Protein AF-J6IX68-F1 (afdb_monomer_lite)

Secondary structure (DSSP, 8-state):
--HHHHHHHHHHHHHHHHHGGGS-HHHHHHHHHHHHHHH--STT---HHHHHHHHHHHHHH-------

Foldseek 3Di:
DPPVVVVVCVVVVVVCLLCVLVDDPVVNVVVLVVVQVVPPPDPPDSPVVVSVVVVVSSCVSCPDPPDD

Structure (mmCIF, N/CA/C/O backbone):
data_AF-J6IX68-F1
#
_entry.id   AF-J6IX68-F1
#
loop_
_atom_site.group_PDB
_atom_site.id
_atom_site.type_symbol
_atom_site.label_atom_id
_atom_site.label_alt_id
_atom_site.label_comp_id
_atom_site.label_asym_id
_atom_site.label_entity_id
_atom_site.label_seq_id
_atom_site.pdbx_PDB_ins_code
_atom_site.Cartn_x
_atom_site.Cartn_y
_atom_site.Cartn_z
_atom_site.occupancy
_atom_site.B_iso_or_equiv
_atom_site.auth_seq_id
_atom_site.auth_comp_id
_atom_site.auth_asym_id
_atom_site.auth_atom_id
_atom_site.pdbx_PDB_model_num
ATOM 1 N N . MET A 1 1 ? 15.320 -5.182 8.114 1.00 62.56 1 MET A N 1
ATOM 2 C CA . MET A 1 1 ? 15.352 -5.574 6.688 1.00 62.56 1 MET A CA 1
ATOM 3 C C . MET A 1 1 ? 16.735 -5.245 6.142 1.00 62.56 1 MET A C 1
ATOM 5 O O . MET A 1 1 ? 17.382 -4.398 6.736 1.00 62.56 1 MET A O 1
ATOM 9 N N . ASP A 1 2 ? 17.205 -5.922 5.088 1.00 84.31 2 ASP A N 1
ATOM 10 C CA . ASP A 1 2 ? 18.402 -5.478 4.339 1.00 84.31 2 ASP A CA 1
ATOM 11 C C . ASP A 1 2 ? 18.085 -4.142 3.639 1.00 84.31 2 ASP A C 1
ATOM 13 O O . ASP A 1 2 ? 16.963 -3.988 3.147 1.00 84.31 2 ASP A O 1
ATOM 17 N N . ASP A 1 3 ? 19.039 -3.210 3.554 1.00 84.06 3 ASP A N 1
ATOM 18 C CA . ASP A 1 3 ? 18.843 -1.848 3.007 1.00 84.06 3 ASP A CA 1
ATOM 19 C C . ASP A 1 3 ? 18.244 -1.877 1.591 1.00 84.06 3 ASP A C 1
ATOM 21 O O . ASP A 1 3 ? 17.400 -1.069 1.206 1.00 84.06 3 ASP A O 1
ATOM 25 N N . ARG A 1 4 ? 18.630 -2.883 0.806 1.00 90.94 4 ARG A N 1
ATOM 26 C CA . ARG A 1 4 ? 18.111 -3.115 -0.547 1.00 90.94 4 ARG A CA 1
ATOM 27 C C . ARG A 1 4 ? 16.655 -3.580 -0.566 1.00 90.94 4 ARG A C 1
ATOM 29 O O . ARG A 1 4 ? 15.932 -3.279 -1.511 1.00 90.94 4 ARG A O 1
ATOM 36 N N . THR A 1 5 ? 16.220 -4.316 0.455 1.00 91.62 5 THR A N 1
ATOM 37 C CA . THR A 1 5 ? 14.814 -4.734 0.576 1.00 91.62 5 THR A CA 1
ATOM 38 C C . THR A 1 5 ? 13.936 -3.525 0.874 1.00 91.62 5 THR A C 1
ATOM 40 O O . THR A 1 5 ? 12.896 -3.365 0.243 1.00 91.62 5 THR A O 1
ATOM 43 N N . GLU 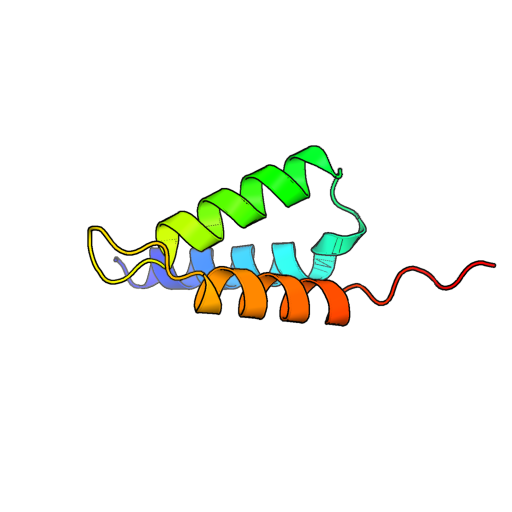A 1 6 ? 14.383 -2.638 1.765 1.00 90.00 6 GLU A N 1
ATOM 44 C CA . GLU A 1 6 ? 13.693 -1.377 2.054 1.00 90.00 6 GLU A CA 1
ATOM 45 C C . GLU A 1 6 ? 13.670 -0.456 0.826 1.00 90.00 6 GLU A C 1
ATOM 47 O O . GLU A 1 6 ? 12.624 0.084 0.467 1.00 90.00 6 GLU A O 1
ATOM 52 N N . GLN A 1 7 ? 14.788 -0.356 0.098 1.00 93.00 7 GLN A N 1
ATOM 53 C CA . GLN A 1 7 ? 14.847 0.388 -1.160 1.00 93.00 7 GLN A CA 1
ATOM 54 C C . GLN A 1 7 ? 13.828 -0.132 -2.185 1.00 93.00 7 GLN A C 1
ATOM 56 O O . GLN A 1 7 ? 13.104 0.660 -2.790 1.00 93.00 7 GLN A O 1
ATOM 61 N N . PHE A 1 8 ? 13.751 -1.450 -2.388 1.00 95.25 8 PHE A N 1
ATOM 62 C CA . PHE A 1 8 ? 12.789 -2.029 -3.325 1.00 95.25 8 PHE A CA 1
ATOM 63 C C . PHE A 1 8 ? 11.346 -1.883 -2.852 1.00 95.25 8 PHE A C 1
ATOM 65 O O . PHE A 1 8 ? 10.489 -1.572 -3.678 1.00 95.25 8 PHE A O 1
ATOM 72 N N . ALA A 1 9 ? 11.076 -2.027 -1.554 1.00 92.38 9 ALA A N 1
ATOM 73 C CA . ALA A 1 9 ? 9.753 -1.780 -0.989 1.00 92.38 9 ALA A CA 1
ATOM 74 C C . ALA A 1 9 ? 9.297 -0.334 -1.246 1.00 92.38 9 ALA A C 1
ATOM 76 O O . ALA A 1 9 ? 8.178 -0.120 -1.704 1.00 92.38 9 ALA A O 1
ATOM 77 N N . ASN A 1 10 ? 10.186 0.646 -1.063 1.00 93.19 10 ASN A N 1
ATOM 78 C CA . ASN A 1 10 ? 9.887 2.055 -1.320 1.00 93.19 10 ASN A CA 1
ATOM 79 C C . ASN A 1 10 ? 9.626 2.343 -2.808 1.00 93.19 10 ASN A C 1
ATOM 81 O O . ASN A 1 10 ? 8.670 3.048 -3.144 1.00 93.19 10 ASN A O 1
ATOM 85 N N . ILE A 1 11 ? 10.443 1.784 -3.711 1.00 96.94 11 ILE A N 1
ATOM 86 C CA . ILE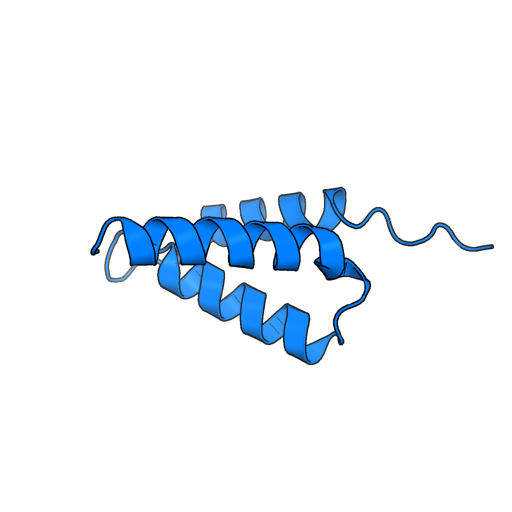 A 1 11 ? 10.267 1.958 -5.164 1.00 96.94 11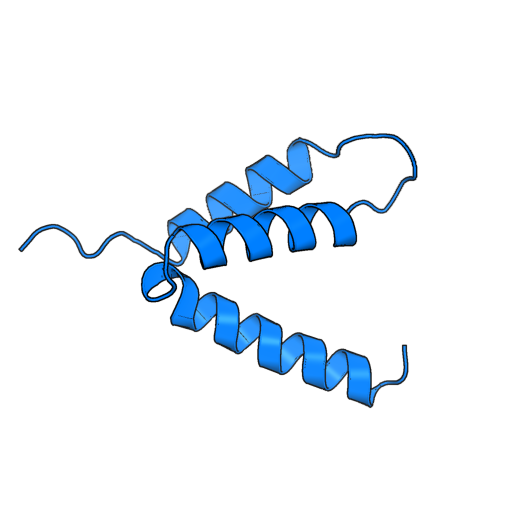 ILE A CA 1
ATOM 87 C C . ILE A 1 11 ? 8.948 1.326 -5.626 1.00 96.94 11 ILE A C 1
ATOM 89 O O . ILE A 1 11 ? 8.180 1.962 -6.351 1.00 96.94 11 ILE A O 1
ATOM 93 N N . LEU A 1 12 ? 8.668 0.094 -5.192 1.00 95.25 12 LEU A N 1
ATOM 94 C CA . LEU A 1 12 ? 7.440 -0.618 -5.546 1.00 95.25 12 LEU A CA 1
ATOM 95 C C . LEU A 1 12 ? 6.205 0.063 -4.950 1.00 95.25 12 LEU A C 1
ATOM 97 O O . LEU A 1 12 ? 5.236 0.276 -5.673 1.00 95.25 12 LEU A O 1
ATOM 101 N N . GLY A 1 13 ? 6.253 0.470 -3.679 1.00 93.62 13 GLY A N 1
ATOM 102 C CA . GLY A 1 13 ? 5.165 1.197 -3.023 1.00 93.62 13 GLY A CA 1
ATOM 103 C C . GLY A 1 13 ? 4.837 2.506 -3.738 1.00 93.62 13 GLY A C 1
ATOM 104 O O . GLY A 1 13 ? 3.675 2.781 -4.025 1.00 93.62 13 GLY A O 1
ATOM 105 N N . SER A 1 14 ? 5.861 3.262 -4.142 1.00 94.44 14 SER A N 1
ATOM 106 C CA . SER A 1 14 ? 5.675 4.491 -4.927 1.00 94.44 14 SER A CA 1
ATOM 107 C C . SER A 1 14 ? 5.008 4.223 -6.281 1.00 94.44 14 SER A C 1
ATOM 109 O O . SER A 1 14 ? 4.117 4.964 -6.694 1.00 94.44 14 SER A O 1
ATOM 111 N N . ALA A 1 15 ? 5.401 3.147 -6.973 1.00 95.12 15 ALA A N 1
ATOM 112 C CA . ALA A 1 15 ? 4.789 2.763 -8.243 1.00 95.12 15 ALA A CA 1
ATOM 113 C C . ALA A 1 15 ? 3.324 2.323 -8.078 1.00 95.12 15 ALA A C 1
ATOM 115 O O . ALA A 1 15 ? 2.487 2.666 -8.913 1.00 95.12 15 ALA A O 1
ATOM 116 N N . VAL A 1 16 ? 3.006 1.601 -6.998 1.00 94.62 16 VAL A N 1
ATOM 117 C CA . VAL A 1 16 ? 1.632 1.200 -6.659 1.00 94.62 16 VAL A CA 1
ATOM 118 C C . VAL A 1 16 ? 0.756 2.422 -6.402 1.00 94.62 16 VAL A C 1
ATOM 120 O O . VAL A 1 16 ? -0.329 2.493 -6.969 1.00 94.62 16 VAL A O 1
ATOM 123 N N . ILE A 1 17 ? 1.234 3.403 -5.627 1.00 93.94 17 ILE A N 1
ATOM 124 C CA . ILE A 1 17 ? 0.500 4.654 -5.362 1.00 93.94 17 ILE A CA 1
ATOM 125 C C . ILE A 1 17 ? 0.208 5.389 -6.678 1.00 93.94 17 ILE A C 1
ATOM 127 O O . ILE A 1 17 ? -0.940 5.725 -6.955 1.00 93.94 17 ILE A O 1
ATOM 131 N N . ALA A 1 18 ? 1.214 5.547 -7.544 1.00 92.38 18 ALA A N 1
ATOM 132 C CA . ALA A 1 18 ? 1.056 6.232 -8.831 1.00 92.38 18 ALA A CA 1
ATOM 133 C C . ALA A 1 18 ? 0.095 5.522 -9.807 1.00 92.38 18 ALA A C 1
ATOM 135 O O . ALA A 1 18 ? -0.468 6.151 -10.706 1.00 92.38 18 ALA A O 1
ATOM 136 N N . LEU A 1 19 ? -0.065 4.203 -9.670 1.00 92.06 19 LEU A N 1
ATOM 137 C CA . LEU A 1 19 ? -0.944 3.387 -10.508 1.00 92.06 19 LEU A CA 1
ATOM 138 C C . LEU A 1 19 ? -2.274 3.054 -9.834 1.00 92.06 19 LEU A C 1
ATOM 140 O O . LEU A 1 19 ? -3.100 2.405 -10.476 1.00 92.06 19 LEU A O 1
ATOM 144 N N . TRP A 1 20 ? -2.498 3.497 -8.594 1.00 92.50 20 TRP A N 1
ATOM 145 C CA . TRP A 1 20 ? -3.567 3.009 -7.726 1.00 92.50 20 TRP A CA 1
ATOM 146 C C . TRP A 1 20 ? -4.928 3.001 -8.430 1.00 92.50 20 TRP A C 1
ATOM 148 O O . TRP A 1 20 ? -5.576 1.963 -8.510 1.00 92.50 20 TRP A O 1
ATOM 158 N N . GLY A 1 21 ? -5.326 4.111 -9.057 1.00 89.06 21 GLY A N 1
ATOM 159 C CA . GLY A 1 21 ? -6.623 4.244 -9.740 1.00 89.06 21 GLY A CA 1
ATOM 160 C C . GLY A 1 21 ? -6.768 3.467 -11.044 1.00 89.06 21 GLY A C 1
ATOM 161 O O . GLY A 1 21 ? -7.870 3.371 -11.576 1.00 89.06 21 GLY A O 1
ATOM 162 N N . ARG A 1 22 ? -5.672 2.910 -11.569 1.00 90.69 22 ARG A N 1
ATOM 163 C CA . ARG A 1 22 ? -5.664 2.035 -12.752 1.00 90.69 22 ARG A CA 1
ATOM 164 C C . ARG A 1 22 ? -5.697 0.556 -12.379 1.00 90.69 22 ARG A C 1
ATOM 166 O O . ARG A 1 22 ? -5.912 -0.273 -13.262 1.00 90.69 22 ARG A O 1
ATOM 173 N N . LEU A 1 23 ? -5.443 0.219 -11.115 1.00 91.06 23 LEU A N 1
ATOM 174 C CA . LEU A 1 23 ? -5.499 -1.159 -10.649 1.00 91.06 23 LEU A CA 1
ATOM 175 C C . LEU A 1 23 ? -6.957 -1.641 -10.622 1.00 91.06 23 LEU A C 1
ATOM 177 O O . LEU A 1 23 ? -7.846 -0.860 -10.277 1.00 91.06 23 LEU A O 1
ATOM 181 N N . PRO A 1 24 ? -7.217 -2.915 -10.953 1.00 94.12 24 PRO A N 1
ATOM 182 C CA . PRO A 1 24 ? -8.505 -3.548 -10.700 1.00 94.12 24 PRO A CA 1
ATOM 183 C C . PRO A 1 24 ? -8.946 -3.400 -9.236 1.00 94.12 24 PRO A C 1
ATOM 185 O O . PRO A 1 24 ? -8.116 -3.355 -8.328 1.00 94.12 24 PRO A O 1
ATOM 188 N N . GLN A 1 25 ? -10.255 -3.306 -8.999 1.00 91.06 25 GLN A N 1
ATOM 189 C CA . GLN A 1 25 ? -10.806 -3.033 -7.666 1.00 91.06 25 GLN A CA 1
ATOM 190 C C . GLN A 1 25 ? -10.471 -4.126 -6.636 1.00 91.06 25 GLN A C 1
ATOM 192 O O . GLN A 1 25 ? -10.242 -3.816 -5.470 1.00 91.06 25 GLN A O 1
ATOM 197 N N . ASP A 1 26 ? -10.449 -5.388 -7.054 1.00 95.50 26 ASP A N 1
ATOM 198 C CA . ASP A 1 26 ? -10.017 -6.527 -6.237 1.00 95.50 26 ASP A CA 1
ATOM 199 C C . ASP A 1 26 ? -8.548 -6.386 -5.821 1.00 95.50 26 ASP A C 1
ATOM 201 O O . ASP A 1 26 ? -8.235 -6.484 -4.639 1.00 95.50 26 ASP A O 1
ATOM 205 N N . VAL A 1 27 ? -7.670 -6.017 -6.756 1.00 95.44 27 VAL A N 1
ATOM 206 C CA . VAL A 1 27 ? -6.247 -5.771 -6.470 1.00 95.44 27 VAL A CA 1
ATOM 207 C C . VAL A 1 27 ? -6.052 -4.575 -5.532 1.00 95.44 27 VAL A C 1
ATOM 209 O O . VAL A 1 27 ? -5.212 -4.633 -4.637 1.00 95.44 27 VAL A O 1
ATOM 212 N N . GLN A 1 28 ? -6.826 -3.495 -5.700 1.00 94.12 28 GLN A N 1
ATOM 213 C CA . GLN A 1 28 ? -6.819 -2.370 -4.755 1.00 94.12 28 GLN A CA 1
ATOM 214 C C . GLN A 1 28 ? -7.240 -2.825 -3.351 1.00 94.12 28 GLN A C 1
ATOM 216 O O . GLN A 1 28 ? -6.619 -2.444 -2.364 1.00 94.12 28 GLN A O 1
ATOM 221 N N . HIS A 1 29 ? -8.283 -3.648 -3.245 1.00 94.06 29 HIS A N 1
ATOM 222 C CA . HIS A 1 29 ? -8.761 -4.139 -1.957 1.00 94.06 29 HIS A CA 1
ATOM 223 C C . HIS A 1 29 ? -7.720 -5.025 -1.261 1.00 94.06 29 HIS A C 1
ATOM 225 O O . HIS A 1 29 ? -7.405 -4.776 -0.098 1.00 94.06 29 HIS A O 1
ATOM 231 N N . ASP A 1 30 ? -7.135 -5.983 -1.981 1.00 96.00 30 ASP A N 1
ATOM 232 C CA . ASP A 1 30 ? -6.129 -6.892 -1.427 1.00 96.00 30 ASP A CA 1
ATOM 233 C C . ASP A 1 30 ? -4.884 -6.126 -0.954 1.00 96.00 30 ASP A C 1
ATOM 235 O O . ASP A 1 30 ? -4.418 -6.316 0.169 1.00 96.00 30 ASP A O 1
ATOM 239 N N . LEU A 1 31 ? -4.375 -5.192 -1.768 1.00 94.75 31 LEU A N 1
ATOM 240 C CA . LEU A 1 31 ? -3.228 -4.356 -1.393 1.00 94.75 31 LEU A CA 1
ATOM 241 C C . LEU A 1 31 ? -3.524 -3.462 -0.185 1.00 94.75 31 LEU A C 1
ATOM 243 O O . LEU A 1 31 ? -2.636 -3.235 0.636 1.00 94.75 31 LEU A O 1
ATOM 247 N N . PHE A 1 32 ? -4.747 -2.939 -0.082 1.00 93.38 32 PHE A N 1
ATOM 248 C CA . PHE A 1 32 ? -5.159 -2.104 1.040 1.00 93.38 32 PHE A CA 1
ATOM 249 C C . PHE A 1 32 ? -5.176 -2.894 2.350 1.00 93.38 32 PHE A C 1
ATOM 251 O O . PHE A 1 32 ? -4.581 -2.457 3.334 1.00 93.38 32 PHE A O 1
ATOM 258 N N . GLU A 1 33 ? -5.819 -4.062 2.361 1.00 92.94 33 GLU A N 1
ATOM 259 C CA . GLU A 1 33 ? -5.906 -4.898 3.560 1.00 92.94 33 GLU A CA 1
ATOM 260 C C . GLU A 1 33 ? -4.516 -5.408 3.980 1.00 92.94 33 GLU A C 1
ATOM 262 O O . GLU A 1 33 ? -4.165 -5.311 5.155 1.00 92.94 33 GLU A O 1
ATOM 267 N N . GLU A 1 34 ? -3.669 -5.833 3.035 1.00 92.44 34 GLU A N 1
ATOM 268 C CA . GLU A 1 34 ? -2.280 -6.224 3.329 1.00 92.44 34 GLU A CA 1
ATOM 269 C C . GLU A 1 34 ? -1.443 -5.055 3.882 1.00 92.44 34 GLU A C 1
ATOM 271 O O . GLU A 1 34 ? -0.662 -5.236 4.820 1.00 92.44 34 GLU A O 1
ATOM 276 N N . ALA A 1 35 ? -1.620 -3.834 3.364 1.00 90.69 35 ALA A N 1
ATOM 277 C CA . ALA A 1 35 ? -0.923 -2.649 3.869 1.00 90.69 35 ALA A CA 1
ATOM 278 C C . ALA A 1 35 ? -1.367 -2.267 5.291 1.00 90.69 35 ALA A C 1
ATOM 280 O O . ALA A 1 35 ? -0.528 -1.924 6.128 1.00 90.69 35 ALA A O 1
ATOM 281 N N . VAL A 1 36 ? -2.668 -2.360 5.584 1.00 88.88 36 VAL A N 1
ATOM 282 C CA . VAL A 1 36 ? -3.213 -2.154 6.936 1.00 88.88 36 VAL A CA 1
ATOM 283 C C . VAL A 1 36 ? -2.652 -3.205 7.895 1.00 88.88 36 VAL A C 1
ATOM 285 O O . VAL A 1 36 ? -2.134 -2.849 8.955 1.00 88.88 36 VAL A O 1
ATOM 288 N N . LEU A 1 37 ? -2.656 -4.481 7.490 1.00 87.19 37 LEU A N 1
ATOM 289 C CA . LEU A 1 37 ? -2.085 -5.585 8.263 1.00 87.19 37 LEU A CA 1
ATOM 290 C C . LEU A 1 37 ? -0.599 -5.375 8.572 1.00 87.19 37 LEU A C 1
ATOM 292 O O . LEU A 1 37 ? -0.182 -5.546 9.720 1.00 87.19 37 LEU A O 1
AT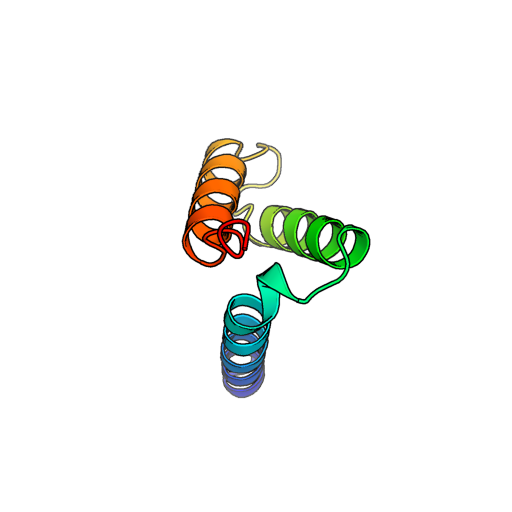OM 296 N N . ALA A 1 38 ? 0.188 -4.967 7.575 1.00 85.06 38 ALA A N 1
ATOM 297 C CA . ALA A 1 38 ? 1.619 -4.717 7.728 1.00 85.06 38 ALA A CA 1
ATOM 298 C C . ALA A 1 38 ? 1.932 -3.494 8.610 1.00 85.06 38 ALA A C 1
ATOM 300 O O . ALA A 1 38 ? 2.954 -3.479 9.298 1.00 85.06 38 ALA A O 1
ATOM 301 N N . GLY A 1 39 ? 1.072 -2.470 8.596 1.00 79.38 39 GLY A N 1
ATOM 302 C CA . GLY A 1 39 ? 1.253 -1.241 9.372 1.00 79.38 39 GLY A CA 1
ATOM 303 C C . GLY A 1 39 ? 0.825 -1.336 10.842 1.00 79.38 39 GLY A C 1
ATOM 304 O O . GLY A 1 39 ? 1.145 -0.438 11.624 1.00 79.38 39 GLY A O 1
ATOM 305 N N . HIS A 1 40 ? 0.151 -2.413 11.261 1.00 75.56 40 HIS A N 1
ATOM 306 C CA . HIS A 1 40 ? -0.190 -2.621 12.669 1.00 75.56 40 HIS A CA 1
ATOM 307 C C . HIS A 1 40 ? 1.069 -2.884 13.512 1.00 75.56 40 HIS A C 1
ATOM 309 O O . HIS A 1 40 ? 1.624 -3.980 13.555 1.00 75.56 40 HIS A O 1
ATOM 315 N N . THR A 1 41 ? 1.505 -1.858 14.243 1.00 61.41 41 THR A N 1
ATOM 316 C CA . THR A 1 41 ? 2.712 -1.891 15.089 1.00 61.41 41 THR A CA 1
ATOM 317 C C . THR A 1 41 ? 2.490 -2.512 16.474 1.00 61.41 41 THR A C 1
ATOM 319 O O . THR A 1 41 ? 3.460 -2.827 17.167 1.00 61.41 41 THR A O 1
ATOM 322 N N . LYS A 1 42 ? 1.237 -2.740 16.890 1.00 54.03 42 LYS A N 1
ATOM 323 C CA . LYS A 1 42 ? 0.893 -3.430 18.143 1.00 54.03 42 LYS A CA 1
ATOM 324 C C . LYS A 1 42 ? 0.023 -4.649 17.874 1.00 54.03 42 LYS A C 1
ATOM 326 O O . LYS A 1 42 ? -1.093 -4.539 17.377 1.00 54.03 42 LYS A O 1
ATOM 331 N N . ALA A 1 43 ? 0.532 -5.814 18.267 1.00 49.78 43 ALA A N 1
ATOM 332 C CA . ALA A 1 43 ? -0.192 -7.074 18.221 1.00 49.78 43 ALA A CA 1
ATOM 333 C C . ALA A 1 43 ? -1.503 -6.976 19.025 1.00 49.78 43 ALA A C 1
ATOM 335 O O . ALA A 1 43 ? -1.478 -6.981 20.254 1.00 49.78 43 ALA A O 1
ATOM 336 N N . GLY A 1 44 ? -2.637 -6.899 18.325 1.00 54.75 44 GLY A N 1
ATOM 337 C CA . GLY A 1 44 ? -3.967 -7.108 18.905 1.00 54.75 44 GLY A CA 1
ATOM 338 C C . GLY A 1 44 ? -4.960 -5.953 18.775 1.00 54.75 44 GLY A C 1
ATOM 339 O O . GLY A 1 44 ? -6.151 -6.196 18.946 1.00 54.75 44 GLY A O 1
ATOM 340 N N . GLU A 1 45 ? -4.529 -4.742 18.424 1.00 56.88 45 GLU A N 1
ATOM 341 C CA . GLU A 1 45 ? -5.451 -3.633 18.152 1.00 56.88 45 GLU A CA 1
ATOM 342 C C . GLU A 1 45 ? -5.528 -3.407 16.644 1.00 56.88 45 GLU A C 1
ATOM 344 O O . GLU 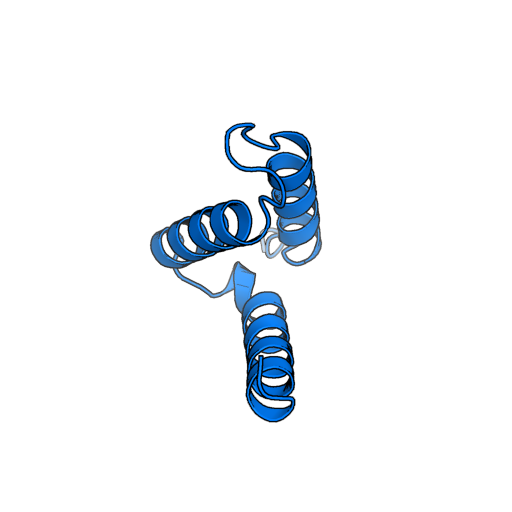A 1 45 ? -4.530 -3.085 15.999 1.00 56.88 45 GLU A O 1
ATOM 349 N N . ARG A 1 46 ? -6.728 -3.585 16.074 1.00 59.56 46 ARG A N 1
ATOM 350 C CA . ARG A 1 46 ? -7.030 -3.018 14.760 1.00 59.56 46 ARG A CA 1
ATOM 351 C C . ARG A 1 46 ? -6.899 -1.512 14.907 1.00 59.56 46 ARG A C 1
ATOM 353 O O . ARG A 1 46 ? -7.759 -0.867 15.501 1.00 59.56 46 ARG A O 1
ATOM 360 N N . ASP A 1 47 ? -5.795 -0.982 14.413 1.00 71.31 47 ASP A N 1
ATOM 361 C CA . ASP A 1 47 ? -5.587 0.447 14.253 1.00 71.31 47 ASP A CA 1
ATOM 362 C C . ASP A 1 47 ? -6.538 0.968 13.163 1.00 71.31 47 ASP A C 1
ATOM 364 O O . ASP A 1 47 ? -6.169 1.140 12.002 1.00 71.31 47 ASP A O 1
ATOM 368 N N . GLU A 1 48 ? -7.808 1.153 13.534 1.00 75.69 48 GLU A N 1
ATOM 369 C CA . GLU A 1 48 ? -8.831 1.725 12.653 1.00 75.69 48 GLU A CA 1
ATOM 370 C C . GLU A 1 48 ? -8.408 3.126 12.183 1.00 75.69 48 GLU A C 1
ATOM 372 O O . GLU A 1 48 ? -8.737 3.527 11.072 1.00 75.69 48 GLU A O 1
ATOM 377 N N . SER A 1 49 ? -7.579 3.829 12.967 1.00 83.62 49 SER A N 1
ATOM 378 C CA . SER A 1 49 ? -7.040 5.135 12.580 1.00 83.62 49 SER A CA 1
ATOM 379 C C . SER A 1 49 ? -6.053 5.039 11.412 1.00 83.62 49 SER A C 1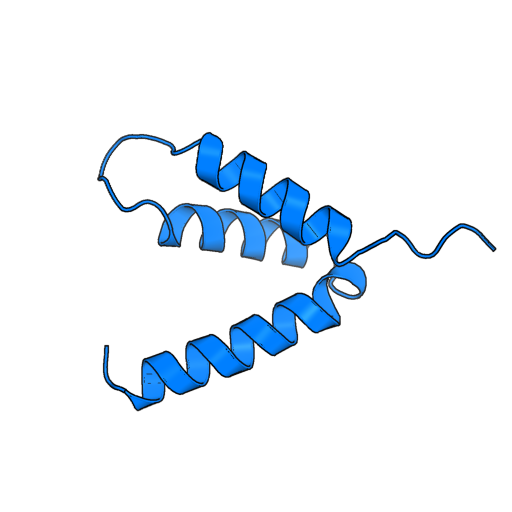
ATOM 381 O O . SER A 1 49 ? -6.106 5.871 10.505 1.00 83.62 49 SER A O 1
ATOM 383 N N . LEU A 1 50 ? -5.213 3.995 11.363 1.00 86.44 50 LEU A N 1
ATOM 384 C CA . LEU A 1 50 ? -4.359 3.709 10.204 1.00 86.44 50 LEU A CA 1
ATOM 385 C C . LEU A 1 50 ? -5.202 3.388 8.967 1.00 86.44 50 LEU A C 1
ATOM 387 O O . LEU A 1 50 ? -4.920 3.892 7.879 1.00 86.44 50 LEU A O 1
ATOM 391 N N . ARG A 1 51 ? -6.239 2.561 9.135 1.00 90.00 51 ARG A N 1
ATOM 392 C CA . ARG A 1 51 ? -7.141 2.168 8.047 1.00 90.00 51 ARG A CA 1
ATOM 393 C C . ARG A 1 51 ? -7.840 3.381 7.440 1.00 90.00 51 ARG A C 1
ATOM 395 O O . ARG A 1 51 ? -7.792 3.576 6.225 1.00 90.00 51 ARG A O 1
ATOM 402 N N . GLU A 1 52 ? -8.443 4.218 8.279 1.00 90.31 52 GLU A N 1
ATOM 403 C CA . GLU A 1 52 ? -9.094 5.459 7.855 1.00 90.31 52 GLU A CA 1
ATOM 404 C C . GLU A 1 52 ? -8.102 6.413 7.175 1.00 90.31 52 GLU A C 1
ATOM 406 O O . GLU A 1 52 ? -8.380 6.916 6.084 1.00 90.31 52 GLU A O 1
ATOM 411 N N . ALA A 1 53 ? -6.920 6.620 7.765 1.00 91.00 53 ALA A N 1
ATOM 412 C CA . ALA A 1 53 ? -5.897 7.498 7.200 1.00 91.00 53 ALA A CA 1
ATOM 413 C C . ALA A 1 53 ? -5.414 7.024 5.820 1.00 91.00 53 ALA A C 1
ATOM 415 O O . ALA A 1 53 ? -5.292 7.833 4.895 1.00 91.00 53 ALA A O 1
ATOM 416 N N . LEU A 1 54 ? -5.183 5.718 5.657 1.00 90.88 54 LEU A N 1
ATOM 417 C CA . LEU A 1 54 ? -4.759 5.138 4.384 1.00 90.88 54 LEU A CA 1
ATOM 418 C C . LEU A 1 54 ? -5.862 5.246 3.323 1.00 90.88 54 LEU A C 1
ATOM 420 O O . LEU A 1 54 ? -5.572 5.566 2.170 1.00 90.88 54 LEU A O 1
ATOM 424 N N . ALA A 1 55 ? -7.126 5.040 3.703 1.00 91.56 55 ALA A N 1
ATOM 425 C CA . ALA A 1 55 ? -8.256 5.176 2.786 1.00 91.56 55 ALA A CA 1
ATOM 426 C C . ALA A 1 55 ? -8.388 6.615 2.266 1.00 91.56 55 ALA A C 1
ATOM 428 O O . ALA A 1 55 ? -8.565 6.824 1.065 1.00 91.56 55 ALA A O 1
ATOM 429 N N . VAL A 1 56 ? -8.244 7.609 3.150 1.00 90.44 56 VAL A N 1
ATOM 430 C CA . VAL A 1 56 ? -8.257 9.034 2.778 1.00 90.44 56 VAL A CA 1
ATOM 431 C C . VAL A 1 56 ? -7.084 9.378 1.860 1.00 90.44 56 VAL A C 1
ATOM 433 O O . VAL A 1 56 ? -7.283 10.037 0.841 1.00 90.44 56 VAL A O 1
ATOM 436 N N . PHE A 1 57 ? -5.875 8.911 2.182 1.00 91.38 57 PHE A N 1
ATOM 437 C CA . PHE A 1 57 ? -4.688 9.126 1.351 1.00 91.38 57 PHE A CA 1
ATOM 438 C C . PHE A 1 57 ? -4.894 8.603 -0.078 1.00 91.38 57 PHE A C 1
ATOM 440 O O . PHE A 1 57 ? -4.763 9.351 -1.045 1.00 91.38 57 PHE A O 1
ATOM 447 N N . LEU A 1 58 ? -5.309 7.344 -0.211 1.00 90.56 58 LEU A N 1
ATOM 448 C CA . LEU A 1 58 ? -5.519 6.703 -1.509 1.00 90.56 58 LEU A CA 1
ATOM 449 C C . LEU A 1 58 ? -6.699 7.299 -2.290 1.00 90.56 58 LEU A C 1
ATOM 451 O O . LEU A 1 58 ? -6.709 7.260 -3.521 1.00 90.56 58 LEU A O 1
ATOM 455 N N . HIS A 1 59 ? -7.684 7.868 -1.590 1.00 85.88 59 HIS A N 1
ATOM 456 C CA . HIS A 1 59 ? -8.766 8.625 -2.212 1.00 85.88 59 HIS A CA 1
ATOM 457 C C . HIS A 1 59 ? -8.283 9.963 -2.790 1.00 85.88 59 HIS A C 1
ATOM 459 O O . HIS A 1 59 ? -8.739 10.358 -3.857 1.00 85.88 59 HIS A O 1
ATOM 465 N N . HIS A 1 60 ? -7.352 10.655 -2.128 1.00 82.88 60 HIS A N 1
ATOM 466 C CA . HIS A 1 60 ? -6.775 11.898 -2.652 1.00 82.88 60 HIS A CA 1
ATOM 467 C C . HIS A 1 60 ? -5.824 11.672 -3.830 1.00 82.88 60 HIS A C 1
ATOM 469 O O . HIS A 1 60 ? -5.814 12.488 -4.748 1.00 82.88 60 HIS A O 1
ATOM 475 N N . GLU A 1 61 ? -5.064 10.573 -3.828 1.00 77.25 61 GLU A N 1
ATOM 476 C CA . GLU A 1 61 ? -4.169 10.200 -4.938 1.00 77.25 61 GLU A CA 1
ATOM 477 C C . GLU A 1 61 ? -4.942 9.726 -6.180 1.00 77.25 61 GLU A C 1
ATOM 479 O O . GLU A 1 61 ? -4.455 9.816 -7.306 1.00 77.25 61 GLU A O 1
ATOM 484 N N . ASN A 1 62 ? -6.191 9.298 -5.984 1.00 68.38 62 ASN A N 1
ATOM 485 C CA . ASN A 1 62 ? -7.158 9.057 -7.042 1.00 68.38 62 ASN A CA 1
ATOM 486 C C . ASN A 1 62 ? -8.309 10.058 -6.946 1.00 68.38 62 ASN A C 1
ATOM 488 O O . ASN A 1 62 ? -9.430 9.656 -6.599 1.00 68.38 62 ASN A O 1
ATOM 492 N N . PRO A 1 63 ? -8.106 11.337 -7.320 1.00 58.38 63 PRO A N 1
ATOM 493 C CA . PRO A 1 63 ? -9.246 12.139 -7.701 1.00 58.38 63 PRO A CA 1
ATOM 494 C C . PRO A 1 63 ? -9.809 11.381 -8.891 1.00 58.38 63 PRO A C 1
ATOM 496 O O . PRO A 1 63 ? -9.170 11.337 -9.945 1.00 58.38 63 PRO A O 1
ATOM 499 N N . ARG A 1 64 ? -10.916 10.652 -8.669 1.00 52.31 64 ARG A N 1
ATOM 500 C CA . ARG A 1 64 ? -11.639 9.917 -9.708 1.00 52.31 64 ARG A CA 1
ATOM 501 C C . ARG A 1 64 ? -11.515 10.771 -10.945 1.00 52.31 64 ARG A C 1
ATOM 503 O O . ARG A 1 64 ? -11.803 11.964 -10.835 1.00 52.31 64 ARG A O 1
ATOM 510 N N . THR A 1 65 ? -11.030 10.197 -12.044 1.00 45.44 65 THR A N 1
ATOM 511 C CA . THR A 1 65 ? -11.294 10.729 -13.378 1.00 45.44 65 THR A CA 1
ATOM 512 C C . THR A 1 65 ? -12.671 11.354 -13.308 1.00 45.44 65 THR A C 1
ATOM 514 O O . THR A 1 65 ? -13.662 10.639 -13.139 1.00 45.44 65 THR A O 1
ATOM 517 N N . ALA A 1 66 ? -12.674 12.684 -13.210 1.00 43.06 66 ALA A N 1
ATOM 518 C CA . ALA A 1 66 ? -13.883 13.451 -13.115 1.00 43.06 66 ALA A CA 1
ATOM 519 C C . ALA A 1 66 ? -14.610 13.081 -14.393 1.00 43.06 66 ALA A C 1
ATOM 521 O O . ALA A 1 66 ? -13.997 13.127 -15.460 1.00 43.06 66 ALA A O 1
ATOM 522 N N . ASP A 1 67 ? -15.836 12.593 -14.241 1.00 43.62 67 ASP A N 1
ATOM 523 C CA . ASP A 1 67 ? -16.732 12.280 -15.342 1.00 43.62 67 ASP A CA 1
ATOM 524 C C . ASP A 1 67 ? -16.543 13.276 -16.498 1.00 43.62 67 ASP A C 1
ATOM 526 O O . ASP A 1 67 ? -16.818 14.468 -16.331 1.00 43.62 67 ASP A O 1
ATOM 530 N N . ALA A 1 68 ? -16.055 12.780 -17.640 1.00 34.16 68 ALA A N 1
ATOM 531 C CA . ALA A 1 68 ? -16.222 13.349 -18.979 1.00 34.16 68 ALA A CA 1
ATOM 532 C C . ALA A 1 68 ? -15.804 12.325 -20.045 1.00 34.16 68 ALA A C 1
ATOM 534 O O . ALA A 1 68 ? -14.608 11.953 -20.081 1.00 34.16 68 ALA A O 1
#

pLDDT: mean 82.36, std 16.2, range [34.16, 96.94]

Sequence (68 aa):
MDDRTEQFANILGSAVIALWGRLPQDVQHDLFEEAVLAGHTKAGERDESLREALAVFLHHENPRTADA

Radius of gyration: 13.68 Å; chains: 1; bounding box: 36×21×38 Å